Protein AF-A0A9D9L1V0-F1 (afdb_monomer_lite)

Foldseek 3Di:
DDKAWDDDVVSVVVVCVQCVVVAFKFWPDKDFPDDDPPPDQPQDDPPPQFTWIWIWMADPRHGIKIKIFGSWRAFDAPDRTAHNKDWDWDQQLDPPPDSQTKIKIASDPPPPQDGPPDPDHRDSNDHDHGMIIGSIMIMDGDPPPDVVVVPPPDPPPDD

pLDDT: mean 70.81, std 19.02, range [37.59, 95.25]

Sequence (159 aa):
MGWNEINSDEDIRFLMDKTGSFIDAVLLSANYLTGNEKFTDCFGDERSTGRTLLLRVGSHICGEIELLFYSVMYFTMQEDLMTDCKLVFRDDLYGKQNRNRLLVLSLNESFDPPYRRSDKPFSLAEKHDTAVIAQGMKWRFAVEKSESDCLDHEYAPFT

Secondary structure (DSSP, 8-state):
-PPEE--SHHHHHHHHHHTGGGTTEEEEEEEEEES----S-----TT-TT-EEEEEEEETTTEEEEEEEES--EEE-S-SEE-S-EEEEESSSS-SS---PEEEEES-TT--PPPTTSSS---TTS--SSEEEESEEEEEEPP---GGGGS-S------

Radius of gyration: 17.88 Å; chains: 1; bounding box: 32×59×52 Å

Structure (mmCIF, N/CA/C/O backbone):
data_AF-A0A9D9L1V0-F1
#
_entry.id   AF-A0A9D9L1V0-F1
#
loop_
_atom_site.group_PDB
_atom_site.id
_atom_site.type_symbol
_atom_site.label_atom_id
_atom_site.label_alt_id
_atom_site.label_comp_id
_atom_site.label_asym_id
_atom_site.label_entity_id
_atom_site.label_seq_id
_atom_site.pdbx_PDB_ins_code
_atom_site.Cartn_x
_atom_site.Cartn_y
_atom_site.Cartn_z
_atom_site.occupancy
_atom_site.B_iso_or_equiv
_atom_site.auth_seq_id
_atom_site.auth_comp_id
_atom_site.auth_asym_id
_atom_site.auth_atom_id
_atom_site.pdbx_PDB_model_num
ATOM 1 N N . MET A 1 1 ? -12.313 -0.691 16.658 1.00 58.69 1 MET A N 1
ATOM 2 C CA . MET A 1 1 ? -12.524 -1.150 15.267 1.00 58.69 1 MET A CA 1
ATOM 3 C C . MET A 1 1 ? -11.383 -2.081 14.873 1.00 58.69 1 MET A C 1
ATOM 5 O O . MET A 1 1 ? -10.269 -1.868 15.342 1.00 58.69 1 MET A O 1
ATOM 9 N N . GLY A 1 2 ? -11.674 -3.149 14.124 1.00 83.56 2 GLY A N 1
ATOM 10 C CA . GLY A 1 2 ? -10.694 -4.176 13.739 1.00 83.56 2 GLY A CA 1
ATOM 11 C C . GLY A 1 2 ? -9.934 -3.835 12.453 1.00 83.56 2 GLY A C 1
ATOM 12 O O . GLY A 1 2 ? -10.340 -2.946 11.713 1.00 83.56 2 GLY A O 1
ATOM 13 N N . TRP A 1 3 ? -8.831 -4.541 12.204 1.00 91.25 3 TRP A N 1
ATOM 14 C CA . TRP A 1 3 ? -8.098 -4.492 10.934 1.00 91.25 3 TRP A CA 1
ATOM 15 C C . TRP A 1 3 ? -8.824 -5.307 9.856 1.00 91.25 3 TRP A C 1
ATOM 17 O O . TRP A 1 3 ? -9.225 -6.439 10.124 1.00 91.25 3 TRP A O 1
ATOM 27 N N . ASN A 1 4 ? -8.932 -4.761 8.646 1.00 93.25 4 ASN A N 1
ATOM 28 C CA . ASN A 1 4 ? -9.416 -5.452 7.449 1.00 93.25 4 ASN A CA 1
ATOM 29 C C . ASN A 1 4 ? -8.223 -5.969 6.642 1.00 93.25 4 ASN A C 1
ATOM 31 O O . ASN A 1 4 ? -7.238 -5.254 6.498 1.00 93.25 4 ASN A O 1
ATOM 35 N N . GLU A 1 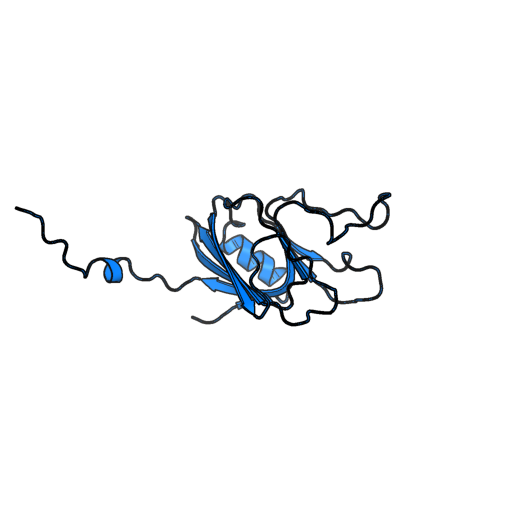5 ? -8.287 -7.186 6.113 1.00 94.38 5 GLU A N 1
ATOM 36 C CA . GLU A 1 5 ? -7.187 -7.802 5.360 1.00 94.38 5 GLU A CA 1
ATOM 37 C C . GLU A 1 5 ? -7.511 -7.88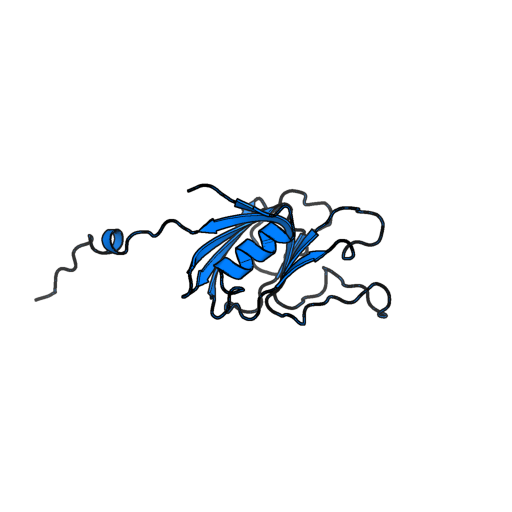2 3.867 1.00 94.38 5 GLU A C 1
ATOM 39 O O . GLU A 1 5 ? -8.635 -8.214 3.501 1.00 94.38 5 GLU A O 1
ATOM 44 N N . ILE A 1 6 ? -6.530 -7.577 3.012 1.00 93.12 6 ILE A N 1
ATOM 45 C CA . ILE A 1 6 ? -6.675 -7.641 1.554 1.00 93.12 6 ILE A CA 1
ATOM 46 C C . ILE A 1 6 ? -6.287 -9.041 1.070 1.00 93.12 6 ILE A C 1
ATOM 48 O O . ILE A 1 6 ? -5.105 -9.379 1.037 1.00 93.12 6 ILE A O 1
ATOM 52 N N . ASN A 1 7 ? -7.271 -9.844 0.662 1.00 91.62 7 ASN A N 1
ATOM 53 C CA . ASN A 1 7 ? -7.058 -11.207 0.157 1.00 91.62 7 ASN A CA 1
ATOM 54 C C . ASN A 1 7 ? -7.491 -11.375 -1.310 1.00 91.62 7 ASN A C 1
ATOM 56 O O . ASN A 1 7 ? -7.136 -12.359 -1.964 1.00 91.62 7 ASN A O 1
ATOM 60 N N . SER A 1 8 ? -8.258 -10.423 -1.840 1.00 93.00 8 SER A N 1
ATOM 61 C CA . SER A 1 8 ? -8.895 -10.502 -3.152 1.00 93.00 8 SER A CA 1
ATOM 62 C C . SER A 1 8 ? -8.948 -9.148 -3.866 1.00 93.00 8 SER A C 1
ATOM 64 O O . SER A 1 8 ? -8.773 -8.093 -3.256 1.00 93.00 8 SER A O 1
ATOM 66 N N . ASP A 1 9 ? -9.209 -9.167 -5.177 1.00 92.06 9 ASP A N 1
ATOM 67 C CA . ASP A 1 9 ? -9.433 -7.929 -5.937 1.00 92.06 9 ASP A CA 1
ATOM 68 C C . ASP A 1 9 ? -10.721 -7.215 -5.499 1.00 92.06 9 ASP A C 1
ATOM 70 O O . ASP A 1 9 ? -10.850 -6.010 -5.692 1.00 92.06 9 ASP A O 1
ATOM 74 N N . GLU A 1 10 ? -11.672 -7.936 -4.898 1.00 95.25 10 GLU A N 1
ATOM 75 C CA . GLU A 1 10 ? -12.880 -7.350 -4.311 1.00 95.25 10 GLU A CA 1
ATOM 76 C C . GLU A 1 10 ? -12.540 -6.526 -3.068 1.00 95.25 10 GLU A C 1
ATOM 78 O O . GLU A 1 10 ? -13.024 -5.403 -2.947 1.00 95.25 10 GLU A O 1
ATOM 83 N N . ASP A 1 11 ? -11.639 -7.017 -2.210 1.00 94.88 11 ASP A N 1
ATOM 84 C CA . ASP A 1 11 ? -11.153 -6.260 -1.048 1.00 94.88 11 ASP A CA 1
ATOM 85 C C . ASP A 1 11 ? -10.415 -4.988 -1.481 1.00 94.88 11 ASP A C 1
ATOM 87 O O . ASP A 1 11 ? -10.594 -3.926 -0.882 1.00 94.88 11 ASP A O 1
ATOM 91 N N . ILE A 1 12 ? -9.612 -5.081 -2.551 1.00 93.75 12 ILE A N 1
ATOM 92 C CA . ILE A 1 12 ? -8.953 -3.920 -3.159 1.00 93.75 12 ILE A CA 1
ATOM 93 C C . ILE A 1 12 ? -10.001 -2.928 -3.651 1.00 93.75 12 ILE A C 1
ATOM 95 O O . ILE A 1 12 ? -9.956 -1.768 -3.260 1.00 93.75 12 ILE A O 1
ATOM 99 N N . ARG A 1 13 ? -10.954 -3.360 -4.487 1.00 93.56 13 ARG A N 1
ATOM 100 C CA . ARG A 1 13 ? -11.999 -2.470 -5.020 1.00 93.56 13 ARG A CA 1
ATOM 101 C C . ARG A 1 13 ? -12.788 -1.805 -3.903 1.00 93.56 13 ARG A C 1
ATOM 103 O O . ARG A 1 13 ? -13.052 -0.615 -3.993 1.00 93.56 13 ARG A O 1
ATOM 110 N N . PHE A 1 14 ? -13.121 -2.550 -2.851 1.00 94.00 14 PHE A N 1
ATOM 111 C CA . PHE A 1 14 ? -13.812 -2.011 -1.688 1.00 94.00 14 PHE A CA 1
ATOM 112 C C . PHE A 1 14 ? -12.992 -0.923 -0.991 1.00 94.00 14 PHE A C 1
ATOM 114 O O . PHE A 1 14 ? -13.528 0.14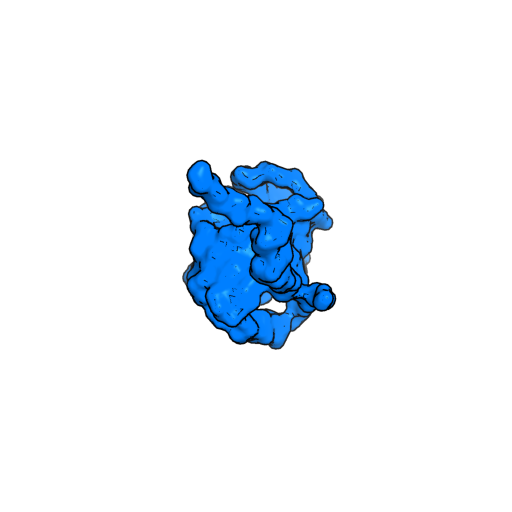1 -0.695 1.00 94.00 14 PHE A O 1
ATOM 121 N N . LEU A 1 15 ? -11.697 -1.156 -0.752 1.00 93.12 15 LEU A N 1
ATOM 122 C CA . LEU A 1 15 ? -10.818 -0.137 -0.181 1.00 93.12 15 LEU A CA 1
ATOM 123 C C . LEU A 1 15 ? -10.725 1.089 -1.099 1.00 93.12 15 LEU A C 1
ATOM 125 O O . LEU A 1 15 ? -10.966 2.196 -0.638 1.00 93.12 15 LEU A O 1
ATOM 129 N N . MET A 1 16 ? -10.423 0.902 -2.385 1.00 91.31 16 MET A N 1
ATOM 130 C CA . MET A 1 16 ? -10.247 2.013 -3.327 1.00 91.31 16 MET A CA 1
ATOM 131 C C . MET A 1 16 ? -11.535 2.829 -3.500 1.00 91.31 16 MET A C 1
ATOM 133 O O . MET A 1 16 ? -11.472 4.049 -3.572 1.00 91.31 16 MET A O 1
ATOM 137 N N . ASP A 1 17 ? -12.710 2.197 -3.496 1.00 91.31 17 ASP A N 1
ATOM 138 C CA . ASP A 1 17 ? -13.997 2.905 -3.500 1.00 91.31 17 ASP A CA 1
ATOM 139 C C . ASP A 1 17 ? -14.186 3.728 -2.214 1.00 91.31 17 ASP A C 1
ATOM 141 O O . ASP A 1 17 ? -14.523 4.910 -2.260 1.00 91.31 17 ASP A O 1
ATOM 145 N N . LYS A 1 18 ? -13.868 3.143 -1.050 1.00 89.75 18 LYS A N 1
ATOM 146 C CA . LYS A 1 18 ? -13.958 3.830 0.248 1.00 89.75 18 LYS A CA 1
ATOM 147 C C . LYS A 1 18 ? -13.019 5.021 0.384 1.00 89.75 18 LYS A C 1
ATOM 149 O O . LYS A 1 18 ? -13.357 5.958 1.104 1.00 89.75 18 LYS A O 1
ATOM 154 N N . THR A 1 19 ? -11.858 4.980 -0.260 1.00 87.50 19 THR A N 1
ATOM 155 C CA . THR A 1 19 ? -10.849 6.042 -0.171 1.00 87.50 19 THR A CA 1
ATOM 156 C C . THR A 1 19 ? -10.883 7.012 -1.341 1.00 87.50 19 THR A C 1
ATOM 158 O O . THR A 1 19 ? -10.040 7.904 -1.396 1.00 87.50 19 THR A O 1
ATOM 161 N N . GLY A 1 20 ? -11.806 6.840 -2.295 1.00 86.56 20 GLY A N 1
ATOM 162 C CA . GLY A 1 20 ? -11.794 7.602 -3.543 1.00 86.56 20 GLY A CA 1
ATOM 163 C C . GLY A 1 20 ? -10.480 7.422 -4.304 1.00 86.56 20 GLY A C 1
ATOM 164 O O . GLY A 1 20 ? -9.940 8.384 -4.828 1.00 86.56 20 GLY A O 1
ATOM 165 N N . SER A 1 21 ? -9.918 6.211 -4.289 1.00 86.56 21 SER A N 1
ATOM 166 C CA . SER A 1 21 ? -8.595 5.867 -4.832 1.00 86.56 21 SER A CA 1
ATOM 167 C C . SER A 1 21 ? -7.462 6.740 -4.284 1.00 86.56 21 SER A C 1
ATOM 169 O O . SER A 1 21 ? -6.459 6.957 -4.959 1.00 86.56 21 SER A O 1
ATOM 171 N N . PHE A 1 22 ? -7.620 7.224 -3.047 1.00 86.12 22 PHE A N 1
ATOM 172 C CA . PHE A 1 22 ? -6.697 8.150 -2.391 1.00 86.12 22 PHE A CA 1
ATOM 173 C C . PHE A 1 22 ? -6.462 9.445 -3.186 1.00 86.12 22 PHE A C 1
ATOM 175 O O . PHE A 1 22 ? -5.389 10.032 -3.085 1.00 86.12 22 PHE A O 1
ATOM 182 N N . ILE A 1 23 ? -7.451 9.897 -3.966 1.00 82.19 23 ILE A N 1
ATOM 183 C CA . ILE A 1 23 ? -7.414 11.222 -4.596 1.00 82.19 23 ILE A CA 1
ATOM 184 C C . ILE A 1 23 ? -7.321 12.283 -3.492 1.00 82.19 23 ILE A C 1
ATOM 186 O O . ILE A 1 23 ? -8.043 12.216 -2.490 1.00 82.19 23 ILE A O 1
ATOM 190 N N . ASP A 1 24 ? -6.411 13.241 -3.678 1.00 78.00 24 ASP A N 1
ATOM 191 C CA . ASP A 1 24 ? -6.115 14.324 -2.734 1.00 78.00 24 ASP A CA 1
ATOM 192 C C . ASP A 1 24 ? -5.773 13.829 -1.317 1.00 78.00 24 ASP A C 1
ATOM 194 O O . ASP A 1 24 ? -6.148 14.439 -0.308 1.00 78.00 24 ASP A O 1
ATOM 198 N N . ALA A 1 25 ? -5.078 12.694 -1.225 1.00 85.25 25 ALA A N 1
ATOM 199 C CA . ALA A 1 25 ? -4.590 12.166 0.038 1.00 85.25 25 ALA A CA 1
ATOM 200 C C . ALA A 1 25 ? -3.134 12.586 0.298 1.00 85.25 25 ALA A C 1
ATOM 202 O O . ALA A 1 25 ? -2.352 12.828 -0.617 1.00 85.25 25 ALA A O 1
ATOM 203 N N . VAL A 1 26 ? -2.749 12.661 1.569 1.00 86.12 26 VAL A N 1
ATOM 204 C CA . VAL A 1 26 ? -1.402 13.037 2.011 1.00 86.12 26 VAL A CA 1
ATOM 205 C C . VAL A 1 26 ? -0.842 11.942 2.903 1.00 86.12 26 VAL A C 1
ATOM 207 O O . VAL A 1 26 ? -1.507 11.466 3.827 1.00 86.12 26 VAL A O 1
ATOM 210 N N . LEU A 1 27 ? 0.404 11.555 2.657 1.00 85.94 27 LEU A N 1
ATOM 211 C CA . LEU A 1 27 ? 1.150 10.691 3.552 1.00 85.94 27 LEU A CA 1
ATOM 212 C C . LEU A 1 27 ? 1.487 11.461 4.835 1.00 85.94 27 LEU A C 1
ATOM 214 O O . LEU A 1 27 ? 2.252 12.418 4.827 1.00 85.94 27 LEU A O 1
ATOM 218 N N . LEU A 1 28 ? 0.936 11.017 5.962 1.00 85.12 28 LEU A N 1
ATOM 219 C CA . LEU A 1 28 ? 1.214 11.600 7.276 1.00 85.12 28 LEU A CA 1
ATOM 220 C C . LEU A 1 28 ? 2.462 10.986 7.913 1.00 85.12 28 LEU A C 1
ATOM 222 O O . LEU A 1 28 ? 3.206 11.665 8.615 1.00 85.12 28 LEU A O 1
ATOM 226 N N . SER A 1 29 ? 2.671 9.677 7.729 1.00 85.25 29 SER A N 1
ATOM 227 C CA . SER A 1 29 ? 3.869 8.981 8.215 1.00 85.25 29 SER A CA 1
ATOM 228 C C . SER A 1 29 ? 4.051 7.612 7.559 1.00 85.25 29 SER A C 1
ATOM 230 O O . SER A 1 29 ? 3.079 6.998 7.116 1.00 85.25 29 SER A O 1
ATOM 232 N N . ALA A 1 30 ? 5.286 7.107 7.564 1.00 84.62 30 ALA A N 1
ATOM 233 C CA . ALA A 1 30 ? 5.645 5.793 7.034 1.00 84.62 30 ALA A CA 1
ATOM 234 C C . ALA A 1 30 ? 6.623 5.066 7.968 1.00 84.62 30 ALA A C 1
ATOM 236 O O . ALA A 1 30 ? 7.825 5.243 7.866 1.00 84.62 30 ALA A O 1
ATOM 237 N N . ASN A 1 31 ? 6.146 4.235 8.889 1.00 81.06 31 ASN A N 1
ATOM 238 C CA . ASN A 1 31 ? 6.998 3.657 9.934 1.00 81.06 31 ASN A CA 1
ATOM 239 C C . ASN A 1 31 ? 7.222 2.161 9.720 1.00 81.06 31 ASN A C 1
ATOM 241 O O . ASN A 1 31 ? 6.261 1.404 9.572 1.00 81.06 31 ASN A O 1
ATOM 245 N N . TYR A 1 32 ? 8.475 1.704 9.766 1.00 80.50 32 TYR A N 1
ATOM 246 C CA . TYR A 1 32 ? 8.753 0.271 9.845 1.00 80.50 32 TYR A CA 1
ATOM 247 C C . TYR A 1 32 ? 8.531 -0.207 11.282 1.00 80.50 32 TYR A C 1
ATOM 249 O O . TYR A 1 32 ? 9.309 0.099 12.172 1.00 80.50 32 TYR A O 1
ATOM 257 N N . LEU A 1 33 ? 7.475 -0.989 11.515 1.00 74.62 33 LEU A N 1
ATOM 258 C CA . LEU A 1 33 ? 7.198 -1.563 12.838 1.00 74.62 33 LEU A CA 1
ATOM 259 C C . LEU A 1 33 ? 8.163 -2.703 13.184 1.00 74.62 33 LEU A C 1
ATOM 261 O O . LEU A 1 33 ? 8.417 -2.989 14.352 1.00 74.62 33 LEU A O 1
ATOM 265 N N . THR A 1 34 ? 8.679 -3.377 12.158 1.00 65.94 34 THR A N 1
ATOM 266 C CA . THR A 1 34 ? 9.708 -4.409 12.270 1.00 65.94 34 THR A CA 1
ATOM 267 C C . THR A 1 34 ? 10.648 -4.297 11.073 1.00 65.94 34 THR A C 1
ATOM 269 O O . THR A 1 34 ? 10.198 -4.109 9.941 1.00 65.94 34 THR A O 1
ATOM 272 N N . GLY A 1 35 ? 11.956 -4.429 11.307 1.00 53.88 35 GLY A N 1
ATOM 273 C CA . GLY A 1 35 ? 12.992 -4.166 10.299 1.00 53.88 35 GLY A CA 1
ATOM 274 C C . GLY A 1 35 ? 13.711 -2.837 10.547 1.00 53.88 35 GLY A C 1
ATOM 275 O O . GLY A 1 35 ? 13.193 -1.962 11.225 1.00 53.88 35 GLY A O 1
ATOM 276 N N . ASN A 1 36 ? 14.952 -2.716 10.075 1.00 46.59 36 ASN A N 1
ATOM 277 C CA . ASN A 1 36 ? 15.836 -1.605 10.439 1.00 46.59 36 ASN A CA 1
ATOM 278 C C . ASN A 1 36 ? 15.403 -0.290 9.750 1.00 46.59 36 ASN A C 1
ATOM 280 O O . ASN A 1 36 ? 15.366 -0.221 8.523 1.00 46.59 36 ASN A O 1
ATOM 284 N N . GLU A 1 37 ? 15.105 0.736 10.551 1.00 45.75 37 GLU A N 1
ATOM 285 C CA . GLU A 1 37 ? 14.523 2.041 10.185 1.00 45.75 37 GLU A CA 1
ATOM 286 C C . GLU A 1 37 ? 15.530 3.042 9.587 1.00 45.75 37 GLU A C 1
ATOM 288 O O . GLU A 1 37 ? 15.630 4.189 10.027 1.00 45.75 37 GLU A O 1
ATOM 293 N N . LYS A 1 38 ? 16.308 2.668 8.570 1.00 41.28 38 LYS A N 1
ATOM 294 C CA . LYS A 1 38 ? 16.987 3.711 7.786 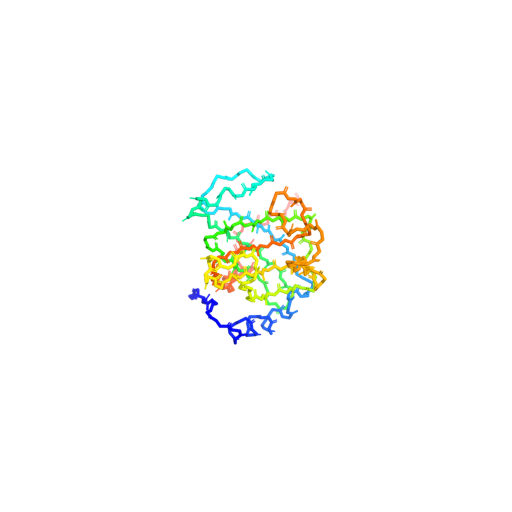1.00 41.28 38 LYS A CA 1
ATOM 295 C C . LYS A 1 38 ? 16.075 4.143 6.649 1.00 41.28 38 LYS A C 1
ATOM 297 O O . LYS A 1 38 ? 16.058 3.546 5.578 1.00 41.28 38 LYS A O 1
ATOM 302 N N . PHE A 1 39 ? 15.291 5.182 6.940 1.00 43.00 39 PHE A N 1
ATOM 303 C CA . PHE A 1 39 ? 14.626 6.070 5.986 1.00 43.00 39 PHE A CA 1
ATOM 304 C C . PHE A 1 39 ? 15.657 6.658 5.015 1.00 43.00 39 PHE A C 1
ATOM 306 O O . PHE A 1 39 ? 16.130 7.774 5.199 1.00 43.00 39 PHE A O 1
ATOM 313 N N . THR A 1 40 ? 16.117 5.849 4.070 1.00 37.59 40 THR A N 1
ATOM 314 C CA . THR A 1 40 ? 16.840 6.184 2.837 1.00 37.59 40 THR A CA 1
ATOM 315 C C . THR A 1 40 ? 17.331 4.855 2.269 1.00 37.59 40 THR A C 1
ATOM 317 O O . THR A 1 40 ? 18.142 4.163 2.878 1.00 37.59 40 THR A O 1
ATOM 320 N N . ASP A 1 41 ? 16.784 4.469 1.119 1.00 41.31 41 ASP A N 1
ATOM 321 C CA . ASP A 1 41 ? 17.347 3.442 0.236 1.00 41.31 41 ASP A CA 1
ATOM 322 C C . ASP A 1 41 ? 17.480 2.022 0.817 1.00 41.31 41 ASP A C 1
ATOM 324 O O . ASP A 1 41 ? 18.476 1.324 0.616 1.00 41.31 41 ASP A O 1
ATOM 328 N N . CYS A 1 42 ? 16.449 1.536 1.513 1.00 40.16 42 CYS A N 1
ATOM 329 C CA . CYS A 1 42 ? 16.428 0.151 1.982 1.00 40.16 42 CYS A CA 1
ATOM 330 C C . CYS A 1 42 ? 15.991 -0.825 0.878 1.00 40.16 42 CYS A C 1
ATOM 332 O O . CYS A 1 42 ? 14.922 -1.433 0.957 1.00 40.16 42 CYS A O 1
ATOM 334 N N . PHE A 1 43 ? 16.872 -1.048 -0.098 1.00 44.25 43 PHE A N 1
ATOM 335 C CA . PHE A 1 43 ? 16.860 -2.236 -0.949 1.00 44.25 43 PHE A CA 1
ATOM 336 C C . PHE A 1 43 ? 16.847 -3.488 -0.060 1.00 44.25 43 PHE A C 1
ATOM 338 O O . PHE A 1 43 ? 17.795 -3.774 0.675 1.00 44.25 43 PHE A O 1
ATOM 345 N N . GLY A 1 44 ? 15.713 -4.185 -0.021 1.00 40.16 44 GLY A N 1
ATOM 346 C CA . GLY A 1 44 ? 15.583 -5.428 0.722 1.00 40.16 44 GLY A CA 1
ATOM 347 C C . GLY A 1 44 ? 16.347 -6.534 0.014 1.00 40.16 44 GLY A C 1
ATOM 348 O O . GLY A 1 44 ? 15.992 -6.910 -1.096 1.00 40.16 44 GLY A O 1
ATOM 349 N N . ASP A 1 45 ? 17.374 -7.073 0.668 1.00 38.81 45 ASP A N 1
ATOM 350 C CA . ASP A 1 45 ? 17.895 -8.392 0.322 1.00 38.81 45 ASP A CA 1
ATOM 351 C C . ASP A 1 45 ? 16.727 -9.397 0.402 1.00 38.81 45 ASP A C 1
ATOM 353 O O . ASP A 1 45 ? 15.930 -9.348 1.354 1.00 38.81 45 ASP A O 1
ATOM 357 N N . GLU A 1 46 ? 16.625 -10.293 -0.587 1.00 42.62 46 GLU A N 1
ATOM 358 C CA . GLU A 1 46 ? 15.523 -11.250 -0.831 1.00 42.62 46 GLU A CA 1
ATOM 359 C C . GLU A 1 46 ? 15.228 -12.184 0.366 1.00 42.62 46 GLU A C 1
ATOM 361 O O . GLU A 1 46 ? 14.304 -12.995 0.342 1.00 42.62 46 GLU A O 1
ATOM 366 N N . ARG A 1 47 ? 16.015 -12.071 1.439 1.00 39.56 47 ARG A N 1
ATOM 367 C CA . ARG A 1 47 ? 15.986 -12.893 2.651 1.00 39.56 47 ARG A CA 1
ATOM 368 C C . ARG A 1 47 ? 15.403 -12.199 3.883 1.00 39.56 47 ARG A C 1
ATOM 370 O O . ARG A 1 47 ? 15.315 -12.831 4.932 1.00 39.56 47 ARG A O 1
ATOM 377 N N . SER A 1 48 ? 15.005 -10.928 3.807 1.00 48.31 48 SER A N 1
ATOM 378 C CA . SER A 1 48 ? 14.446 -10.211 4.968 1.00 48.31 48 SER A CA 1
ATOM 379 C C . SER A 1 48 ? 12.936 -10.444 5.136 1.00 48.31 48 SER A C 1
ATOM 381 O O . SER A 1 48 ? 12.109 -9.558 4.950 1.00 48.31 48 SER A O 1
ATOM 383 N N . THR A 1 49 ? 12.565 -11.665 5.527 1.00 50.03 49 THR A N 1
ATOM 384 C CA . THR A 1 49 ? 11.183 -12.160 5.704 1.00 50.03 49 THR A CA 1
ATOM 385 C C . THR A 1 49 ? 10.418 -11.555 6.896 1.00 50.03 49 THR A C 1
ATOM 387 O O . THR A 1 49 ? 9.656 -12.252 7.557 1.00 50.03 49 THR A O 1
ATOM 390 N N . GLY A 1 50 ? 10.608 -10.278 7.230 1.00 59.53 50 GLY A N 1
ATOM 391 C CA . GLY A 1 50 ? 10.021 -9.719 8.455 1.00 59.53 50 GLY A CA 1
ATOM 392 C C . GLY A 1 50 ? 9.840 -8.211 8.493 1.00 59.53 50 GLY A C 1
ATOM 393 O O . GLY A 1 50 ? 9.710 -7.658 9.583 1.00 59.53 50 GLY A O 1
ATOM 394 N N . ARG A 1 51 ? 9.859 -7.526 7.345 1.00 79.38 51 ARG A N 1
ATOM 395 C CA . ARG A 1 51 ? 9.619 -6.081 7.316 1.00 79.38 51 ARG A CA 1
ATOM 396 C C . ARG A 1 51 ? 8.125 -5.789 7.310 1.00 79.38 51 ARG A C 1
ATOM 398 O O . ARG A 1 51 ? 7.413 -6.256 6.420 1.00 79.38 51 ARG A O 1
ATOM 405 N N . THR A 1 52 ? 7.684 -5.016 8.293 1.00 86.00 52 THR A N 1
ATOM 406 C CA . THR A 1 52 ? 6.301 -4.546 8.404 1.00 86.00 52 THR A CA 1
ATOM 407 C C . THR A 1 52 ? 6.308 -3.032 8.317 1.00 86.00 52 THR A C 1
ATOM 409 O O . THR A 1 52 ? 6.973 -2.392 9.127 1.00 86.00 52 THR A O 1
ATOM 412 N N . LEU A 1 53 ? 5.588 -2.470 7.353 1.00 86.94 53 LEU A N 1
ATOM 413 C CA . LEU A 1 53 ? 5.492 -1.032 7.122 1.00 86.94 53 LEU A CA 1
ATOM 414 C C . LEU A 1 53 ? 4.078 -0.564 7.450 1.00 86.94 53 LEU A C 1
ATOM 416 O O . LEU A 1 53 ? 3.110 -1.079 6.897 1.00 86.94 53 LEU A O 1
ATOM 420 N N . LEU A 1 54 ? 3.968 0.421 8.329 1.00 89.38 54 LEU A N 1
ATOM 421 C CA . LEU A 1 54 ? 2.739 1.137 8.623 1.00 89.38 54 LEU A CA 1
ATOM 422 C C . LEU A 1 54 ? 2.770 2.489 7.912 1.00 89.38 54 LEU A C 1
ATOM 424 O O . LEU A 1 54 ? 3.536 3.371 8.297 1.00 89.38 54 LEU A O 1
ATOM 428 N N . LEU A 1 55 ? 1.917 2.661 6.909 1.00 89.88 55 LEU A N 1
ATOM 429 C CA . LEU A 1 55 ? 1.631 3.962 6.317 1.00 89.88 55 LEU A CA 1
ATOM 430 C C . LEU A 1 55 ? 0.396 4.561 6.984 1.00 89.88 55 LEU A C 1
ATOM 432 O O . LEU A 1 55 ? -0.609 3.873 7.159 1.00 89.88 55 LEU A O 1
ATOM 436 N N . ARG A 1 56 ? 0.463 5.844 7.336 1.00 89.94 56 ARG A N 1
ATOM 437 C CA . ARG A 1 56 ? -0.697 6.633 7.766 1.00 89.94 56 ARG A CA 1
ATOM 438 C C . ARG A 1 56 ? -0.974 7.669 6.696 1.00 89.94 56 ARG A C 1
ATOM 440 O O . ARG A 1 56 ? -0.081 8.442 6.356 1.00 89.94 56 ARG A O 1
ATOM 447 N N . VAL A 1 57 ? -2.187 7.658 6.169 1.00 89.56 57 VAL A N 1
ATOM 448 C CA . VAL A 1 57 ? -2.615 8.495 5.050 1.00 89.56 57 VAL A CA 1
ATOM 449 C C . VAL A 1 57 ? -3.808 9.319 5.504 1.00 89.56 57 VAL A C 1
ATOM 451 O O . VAL A 1 57 ? -4.781 8.761 6.001 1.00 89.56 57 VAL A O 1
ATOM 454 N N . GLY A 1 58 ? -3.732 10.635 5.354 1.00 89.19 58 GLY A N 1
ATOM 455 C CA . GLY A 1 58 ? -4.848 11.544 5.583 1.00 89.19 58 GLY A CA 1
ATOM 456 C C . GLY A 1 58 ? -5.553 11.841 4.267 1.00 89.19 58 GLY A C 1
ATOM 457 O O . GLY A 1 58 ? -4.898 12.166 3.285 1.00 89.19 58 GLY A O 1
ATOM 458 N N . SER A 1 59 ? -6.876 11.745 4.234 1.00 84.81 59 SER A N 1
ATOM 459 C CA . SER A 1 59 ? -7.692 12.119 3.080 1.00 84.81 59 SER A CA 1
ATOM 460 C C . SER A 1 59 ? -8.890 12.940 3.534 1.00 84.81 59 SER A C 1
ATOM 462 O O . SER A 1 59 ? -9.538 12.625 4.533 1.00 84.81 59 SER A O 1
ATOM 464 N N . HIS A 1 60 ? -9.242 13.961 2.757 1.00 82.12 60 HIS A N 1
ATOM 465 C CA . HIS A 1 60 ? -10.463 14.732 2.990 1.00 82.12 60 HIS A CA 1
ATOM 466 C C . HIS A 1 60 ? -11.747 13.904 2.812 1.00 82.12 60 HIS A C 1
ATOM 468 O O . HIS A 1 60 ? -12.785 14.273 3.353 1.00 82.12 60 HIS A O 1
ATOM 474 N N . ILE A 1 61 ? -11.691 12.787 2.077 1.00 82.75 61 ILE A N 1
ATOM 475 C CA . ILE A 1 61 ? -12.859 11.943 1.778 1.00 82.75 61 ILE A CA 1
ATOM 476 C C . ILE A 1 61 ? -13.215 11.045 2.964 1.00 82.75 61 ILE A C 1
ATOM 478 O O . ILE A 1 61 ? -14.387 10.811 3.250 1.00 82.75 61 ILE A O 1
ATOM 482 N N . CYS A 1 62 ? -12.200 10.498 3.628 1.00 82.69 62 CYS A N 1
ATOM 483 C CA . CYS A 1 62 ? -12.370 9.368 4.537 1.00 82.69 62 CYS A CA 1
ATOM 484 C C . CYS A 1 62 ? -11.591 9.503 5.853 1.00 82.69 62 CYS A C 1
ATOM 486 O O . CYS A 1 62 ? -11.542 8.555 6.638 1.00 82.69 62 CYS A O 1
ATOM 488 N N . GLY A 1 63 ? -11.013 10.679 6.103 1.00 87.44 63 GLY A N 1
ATOM 489 C CA . GLY A 1 63 ? -10.198 10.949 7.276 1.00 87.44 63 GLY A CA 1
ATOM 490 C C . GLY A 1 63 ? -8.850 10.243 7.197 1.00 87.44 63 GLY A C 1
ATOM 491 O O . GLY A 1 63 ? -8.250 10.108 6.130 1.00 87.44 63 GLY A O 1
ATOM 492 N N . GLU A 1 64 ? -8.353 9.812 8.350 1.00 91.44 64 GLU A N 1
ATOM 493 C CA . GLU A 1 64 ? -7.075 9.122 8.430 1.00 91.44 64 GLU A CA 1
ATOM 494 C C . GLU A 1 64 ? -7.242 7.602 8.289 1.00 91.44 64 GLU A C 1
ATOM 496 O O . GLU A 1 64 ? -8.082 6.972 8.936 1.00 91.44 64 GLU A O 1
ATOM 501 N N . ILE A 1 65 ? -6.395 7.000 7.459 1.00 92.06 65 ILE A N 1
ATOM 502 C CA . ILE A 1 65 ? -6.333 5.565 7.213 1.00 92.06 65 ILE A CA 1
ATOM 503 C C . ILE A 1 65 ? -4.943 5.049 7.537 1.00 92.06 65 ILE A C 1
ATOM 505 O O . ILE A 1 65 ? -3.925 5.611 7.136 1.00 92.06 65 ILE A O 1
ATOM 509 N N . GLU A 1 66 ? -4.912 3.909 8.210 1.00 92.38 66 GLU A N 1
ATOM 510 C CA . GLU A 1 66 ? -3.702 3.148 8.453 1.00 92.38 66 GLU A CA 1
ATOM 511 C C . GLU A 1 66 ? -3.626 1.966 7.485 1.00 92.38 66 GLU A C 1
ATOM 513 O O . GLU A 1 66 ? -4.549 1.151 7.417 1.00 92.38 66 GLU A O 1
ATOM 518 N N . LEU A 1 67 ? -2.511 1.853 6.763 1.00 93.31 67 LEU A N 1
ATOM 519 C CA . LEU A 1 67 ? -2.189 0.758 5.851 1.00 93.31 67 LEU A CA 1
ATOM 520 C C . LEU A 1 67 ? -0.976 0.004 6.408 1.00 93.31 67 LEU A C 1
ATOM 522 O O . LEU A 1 67 ? 0.124 0.543 6.491 1.00 93.31 67 LEU A O 1
ATOM 526 N N . LEU A 1 68 ? -1.171 -1.249 6.798 1.00 92.31 68 LEU A N 1
ATOM 527 C CA . LEU A 1 68 ? -0.154 -2.107 7.389 1.00 92.31 68 LEU A CA 1
ATOM 528 C C . LEU A 1 68 ? 0.271 -3.176 6.382 1.00 92.31 68 LEU A C 1
ATOM 530 O O . LEU A 1 68 ? -0.407 -4.189 6.218 1.00 92.31 68 LEU A O 1
ATOM 534 N N . PHE A 1 69 ? 1.406 -2.966 5.732 1.00 90.94 69 PHE A N 1
ATOM 535 C CA . PHE A 1 69 ? 2.009 -3.919 4.807 1.00 90.94 69 PHE A CA 1
ATOM 536 C C . PHE A 1 69 ? 2.929 -4.878 5.552 1.00 90.94 69 PHE A C 1
ATOM 538 O O . PHE A 1 69 ? 3.737 -4.454 6.378 1.00 90.94 69 PHE A O 1
ATOM 545 N N . TYR A 1 70 ? 2.849 -6.166 5.230 1.00 87.25 70 TYR A N 1
ATOM 546 C CA . TYR A 1 70 ? 3.694 -7.201 5.821 1.00 87.25 70 TYR A CA 1
ATOM 547 C C . TYR A 1 70 ? 4.495 -7.951 4.758 1.00 87.25 70 TYR A C 1
ATOM 549 O O . TYR A 1 70 ? 4.082 -8.085 3.603 1.00 87.25 70 TYR A O 1
ATOM 557 N N . SER A 1 71 ? 5.675 -8.429 5.163 1.00 83.50 71 SER A N 1
ATOM 558 C CA . SER A 1 71 ? 6.689 -8.981 4.257 1.00 83.50 71 SER A CA 1
ATOM 559 C C . SER A 1 71 ? 7.010 -8.010 3.113 1.00 83.50 71 SER A C 1
ATOM 561 O O . SER A 1 71 ? 6.950 -8.366 1.934 1.00 83.50 71 SER A O 1
ATOM 563 N N . VAL A 1 72 ? 7.299 -6.757 3.472 1.00 81.94 72 VAL A N 1
ATOM 564 C CA . VAL A 1 72 ? 7.637 -5.692 2.522 1.00 81.94 72 VAL A CA 1
ATOM 565 C C . VAL A 1 72 ? 8.979 -5.995 1.865 1.00 81.94 72 VAL A C 1
ATOM 567 O O . VAL A 1 72 ? 9.997 -6.132 2.544 1.00 81.94 72 VAL A O 1
ATOM 570 N N . MET A 1 73 ? 8.974 -6.079 0.538 1.00 78.00 73 MET A N 1
ATOM 571 C CA . MET A 1 73 ? 10.168 -6.307 -0.283 1.00 78.00 73 MET A CA 1
ATOM 572 C C . MET A 1 73 ? 10.715 -4.998 -0.847 1.00 78.00 73 MET A C 1
ATOM 574 O O . MET A 1 73 ? 11.924 -4.857 -1.015 1.00 78.00 73 MET A O 1
ATOM 578 N N . TYR A 1 74 ? 9.829 -4.038 -1.112 1.00 78.06 74 TYR A N 1
ATOM 579 C CA . TYR A 1 74 ? 10.188 -2.746 -1.677 1.00 78.06 74 TYR A CA 1
ATOM 580 C C . TYR A 1 74 ? 9.346 -1.639 -1.069 1.00 78.06 74 TYR A C 1
ATOM 582 O O . TYR A 1 74 ? 8.132 -1.784 -0.917 1.00 78.06 74 TYR A O 1
ATOM 590 N N . PHE A 1 75 ? 10.001 -0.528 -0.766 1.00 79.94 75 PHE A N 1
ATOM 591 C CA . PHE A 1 75 ? 9.349 0.716 -0.413 1.00 79.94 75 PHE A CA 1
ATOM 592 C C . PHE A 1 75 ? 10.217 1.876 -0.881 1.00 79.94 75 PHE A C 1
ATOM 594 O O . PHE A 1 75 ? 11.389 1.965 -0.514 1.00 79.94 75 PHE A O 1
ATOM 601 N N . THR A 1 76 ? 9.625 2.767 -1.659 1.00 75.81 76 THR A N 1
ATOM 602 C CA . THR A 1 76 ? 10.185 4.074 -1.988 1.00 75.81 76 THR A CA 1
ATOM 603 C C . THR A 1 76 ? 9.068 5.101 -1.900 1.00 75.81 76 THR A C 1
ATOM 605 O O . THR A 1 76 ? 7.931 4.806 -2.264 1.00 75.81 76 THR A O 1
ATOM 608 N N . MET A 1 77 ? 9.395 6.292 -1.413 1.00 71.50 77 MET A N 1
ATOM 609 C CA . MET A 1 77 ? 8.524 7.465 -1.376 1.00 71.50 77 MET A CA 1
ATOM 610 C C . MET A 1 77 ? 9.350 8.660 -1.824 1.00 71.50 77 MET A C 1
ATOM 612 O O . MET A 1 77 ? 10.382 8.961 -1.222 1.00 71.50 77 MET A O 1
ATOM 616 N N . GLN A 1 78 ? 8.939 9.277 -2.928 1.00 67.25 78 GLN A N 1
ATOM 617 C CA . GLN A 1 78 ? 9.554 10.498 -3.449 1.00 67.25 78 GLN A CA 1
ATOM 618 C C . GLN A 1 78 ? 8.731 11.747 -3.124 1.00 67.25 78 GLN A C 1
ATOM 620 O O . GLN A 1 78 ? 9.301 12.831 -3.041 1.00 67.25 78 GLN A O 1
ATOM 625 N N . GLU A 1 79 ? 7.424 11.588 -2.919 1.00 66.75 79 GLU A N 1
ATOM 626 C CA . GLU A 1 79 ? 6.479 12.676 -2.680 1.00 66.75 79 GLU A CA 1
ATOM 627 C C . GLU A 1 79 ? 5.543 12.315 -1.528 1.00 66.75 79 GLU A C 1
ATOM 629 O O . GLU A 1 79 ? 5.147 11.158 -1.386 1.00 66.75 79 GLU A O 1
ATOM 634 N N . ASP A 1 80 ? 5.180 13.319 -0.731 1.00 66.44 80 ASP A N 1
ATOM 635 C CA . ASP A 1 80 ? 4.232 13.162 0.376 1.00 66.44 80 ASP A CA 1
ATOM 636 C C . ASP A 1 80 ? 2.772 13.229 -0.104 1.00 66.44 80 ASP A C 1
ATOM 638 O O . ASP A 1 80 ? 1.860 12.797 0.601 1.00 66.44 80 ASP A O 1
ATOM 642 N N . LEU A 1 81 ? 2.532 13.772 -1.302 1.00 68.94 81 LEU A N 1
ATOM 643 C CA . LEU A 1 81 ? 1.203 13.862 -1.895 1.00 68.94 81 LEU A CA 1
ATOM 644 C C . LEU A 1 81 ? 0.872 12.563 -2.633 1.00 68.94 81 LEU A C 1
ATOM 646 O O . LEU A 1 81 ? 1.617 12.114 -3.500 1.00 68.94 81 LEU A O 1
ATOM 650 N N . MET A 1 82 ? -0.275 11.982 -2.305 1.00 72.44 82 MET A N 1
ATOM 651 C CA . MET A 1 82 ? -0.809 10.794 -2.949 1.00 72.44 82 MET A CA 1
ATOM 652 C C . MET A 1 82 ? -1.905 11.217 -3.929 1.00 72.44 82 MET A C 1
ATOM 654 O O . MET A 1 82 ? -2.939 11.749 -3.532 1.00 72.44 82 MET A O 1
ATOM 658 N N . THR A 1 83 ? -1.667 10.997 -5.221 1.00 69.81 83 THR A N 1
ATOM 659 C CA . THR A 1 83 ? -2.647 11.219 -6.296 1.00 69.81 83 THR A CA 1
ATOM 660 C C . THR A 1 83 ? -2.711 9.974 -7.171 1.00 69.81 83 THR A C 1
ATOM 662 O O . THR A 1 83 ? -1.725 9.249 -7.262 1.00 69.81 83 THR A O 1
ATOM 665 N N . ASP A 1 84 ? -3.888 9.668 -7.723 1.00 73.69 84 ASP A N 1
ATOM 666 C CA . ASP A 1 84 ? -4.114 8.551 -8.656 1.00 73.69 84 ASP A CA 1
ATOM 667 C C . ASP A 1 84 ? -3.463 7.225 -8.226 1.00 73.69 84 ASP A C 1
ATOM 669 O O . ASP A 1 84 ? -2.765 6.540 -8.984 1.00 73.69 84 ASP A O 1
ATOM 673 N N . CYS A 1 85 ? -3.678 6.866 -6.958 1.00 83.50 85 CYS A N 1
ATOM 674 C CA . CYS A 1 85 ? -3.072 5.673 -6.398 1.00 83.50 85 CYS A CA 1
ATOM 675 C C . CYS A 1 85 ? -3.655 4.423 -7.041 1.00 83.50 85 CYS A C 1
ATOM 677 O O . CYS A 1 85 ? -4.866 4.282 -7.211 1.00 83.50 85 CYS A O 1
ATOM 679 N N . LYS A 1 86 ? -2.790 3.445 -7.286 1.00 87.25 86 LYS A N 1
ATOM 680 C CA . LYS A 1 86 ? -3.178 2.126 -7.764 1.00 87.25 86 LYS A CA 1
ATOM 681 C C . LYS A 1 86 ? -2.753 1.076 -6.758 1.00 87.25 86 LYS A C 1
ATOM 683 O O . LYS A 1 86 ? -1.581 0.976 -6.412 1.00 87.25 86 LYS A O 1
ATOM 688 N N . LEU A 1 87 ? -3.713 0.266 -6.326 1.00 90.50 87 LEU A N 1
ATOM 689 C CA . LEU A 1 87 ? -3.478 -0.925 -5.524 1.00 90.50 87 LEU A CA 1
ATOM 690 C C . LEU A 1 87 ? -3.854 -2.138 -6.367 1.00 90.50 87 LEU A C 1
ATOM 692 O O . LEU A 1 87 ? -4.980 -2.236 -6.848 1.00 90.50 87 LEU A O 1
ATOM 696 N N . VAL A 1 88 ? -2.911 -3.043 -6.594 1.00 90.69 88 VAL A N 1
ATOM 697 C CA . VAL A 1 88 ? -3.132 -4.190 -7.476 1.00 90.69 88 VAL A CA 1
ATOM 698 C C . VAL A 1 88 ? -2.304 -5.381 -7.036 1.00 90.69 88 VAL A C 1
ATOM 700 O O . VAL A 1 88 ? -1.216 -5.245 -6.478 1.00 90.69 88 VAL A O 1
ATOM 703 N N . PHE A 1 89 ? -2.816 -6.570 -7.320 1.00 87.75 89 PHE A N 1
ATOM 704 C CA . PHE A 1 89 ? -2.029 -7.777 -7.196 1.00 87.75 89 PHE A CA 1
ATOM 705 C C . PHE A 1 89 ? -1.225 -8.071 -8.465 1.00 87.75 89 PHE A C 1
ATOM 707 O O . PHE A 1 89 ? -1.751 -8.016 -9.575 1.00 87.75 89 PHE A O 1
ATOM 714 N N . ARG A 1 90 ? 0.041 -8.446 -8.295 1.00 82.62 90 ARG A N 1
ATOM 715 C CA . ARG A 1 90 ? 0.984 -8.785 -9.365 1.00 82.62 90 ARG A CA 1
ATOM 716 C C . ARG A 1 90 ? 1.653 -10.123 -9.060 1.00 82.62 90 ARG A C 1
ATOM 718 O O . ARG A 1 90 ? 2.152 -10.333 -7.960 1.00 82.62 90 ARG A O 1
ATOM 725 N N . ASP A 1 91 ? 1.674 -11.033 -10.022 1.00 77.50 91 ASP A N 1
ATOM 726 C CA . ASP A 1 91 ? 2.334 -12.348 -9.939 1.00 77.50 91 ASP A CA 1
ATOM 727 C C . ASP A 1 91 ? 3.574 -12.449 -10.847 1.00 77.50 91 ASP A C 1
ATOM 729 O O . ASP A 1 91 ? 4.242 -13.480 -10.925 1.00 77.50 91 ASP A O 1
ATOM 733 N N . ASP A 1 92 ? 3.902 -11.357 -11.528 1.00 69.12 92 ASP A N 1
ATOM 734 C CA . ASP A 1 92 ? 4.881 -11.284 -12.605 1.00 69.12 92 ASP A CA 1
ATOM 735 C C . ASP A 1 92 ? 6.177 -10.553 -12.215 1.00 69.12 92 ASP A C 1
ATOM 737 O O . ASP A 1 92 ? 7.162 -10.627 -12.952 1.00 69.12 92 ASP A O 1
ATOM 741 N N . LEU A 1 93 ? 6.208 -9.906 -11.045 1.00 65.75 93 LEU A N 1
ATOM 742 C CA . LEU A 1 93 ? 7.357 -9.138 -10.544 1.00 65.75 93 LEU A CA 1
ATOM 743 C C . LEU A 1 93 ? 8.539 -10.011 -10.089 1.00 65.75 93 LEU A C 1
ATOM 745 O O . LEU A 1 93 ? 9.660 -9.520 -9.998 1.00 65.75 93 LEU A O 1
ATOM 749 N N . TYR A 1 94 ? 8.323 -11.312 -9.868 1.00 61.41 94 TYR A N 1
ATOM 750 C CA . TYR A 1 94 ? 9.381 -12.292 -9.606 1.00 61.41 94 TYR A CA 1
ATOM 751 C C . TYR A 1 94 ? 9.337 -13.398 -10.659 1.00 61.41 94 TYR A C 1
ATOM 753 O O . TYR A 1 94 ? 8.371 -14.149 -10.788 1.00 61.41 94 TYR A O 1
ATOM 761 N N . GLY A 1 95 ? 10.397 -13.529 -11.454 1.00 51.41 95 GLY A N 1
ATOM 762 C CA . GLY A 1 95 ? 10.394 -14.450 -12.584 1.00 51.41 95 GLY A CA 1
ATOM 763 C C . GLY A 1 95 ? 10.150 -15.913 -12.188 1.00 51.41 95 GLY A C 1
ATOM 764 O O . GLY A 1 95 ? 11.016 -16.509 -11.581 1.00 51.41 95 GLY A O 1
ATOM 765 N N . LYS A 1 96 ? 9.041 -16.526 -12.642 1.00 42.34 96 LYS A N 1
ATOM 766 C CA . LYS A 1 96 ? 8.675 -17.979 -12.669 1.00 42.34 96 LYS A CA 1
ATOM 767 C C . LYS A 1 96 ? 8.856 -18.847 -11.400 1.00 42.34 96 LYS A C 1
ATOM 769 O O . LYS A 1 96 ? 8.248 -19.913 -11.369 1.00 42.34 96 LYS A O 1
ATOM 774 N N . GLN A 1 97 ? 9.657 -18.473 -10.403 1.00 45.19 97 GLN A N 1
ATOM 775 C CA . GLN A 1 97 ? 10.023 -19.338 -9.275 1.00 45.19 97 GLN A CA 1
ATOM 776 C C . GLN A 1 97 ? 9.206 -19.081 -8.006 1.00 45.19 97 GLN A C 1
ATOM 778 O O . GLN A 1 97 ? 9.032 -20.014 -7.230 1.00 45.19 97 GLN A O 1
ATOM 783 N N . ASN A 1 98 ? 8.617 -17.895 -7.834 1.00 50.41 98 ASN A N 1
ATOM 784 C CA . ASN A 1 98 ? 7.699 -17.624 -6.729 1.00 50.41 98 ASN A CA 1
ATOM 785 C C . ASN A 1 98 ? 6.281 -17.451 -7.267 1.00 50.41 98 ASN A C 1
ATOM 787 O O . ASN A 1 98 ? 5.970 -16.460 -7.912 1.00 50.41 98 ASN A O 1
ATOM 791 N N . ARG A 1 99 ? 5.404 -18.416 -6.975 1.00 54.12 99 ARG A N 1
ATOM 792 C CA . ARG A 1 99 ? 3.953 -18.352 -7.250 1.00 54.12 99 ARG A CA 1
ATOM 793 C C . ARG A 1 99 ? 3.210 -17.394 -6.305 1.00 54.12 99 ARG A C 1
ATOM 795 O O . ARG A 1 99 ? 2.000 -17.513 -6.137 1.00 54.12 99 ARG A O 1
ATOM 802 N N . ASN A 1 100 ? 3.929 -16.503 -5.633 1.00 63.44 100 ASN A N 1
ATOM 803 C CA . ASN A 1 100 ? 3.348 -15.654 -4.611 1.00 63.44 100 ASN A CA 1
ATOM 804 C C . ASN A 1 100 ? 2.812 -14.398 -5.285 1.00 63.44 100 ASN A C 1
ATOM 806 O O . ASN A 1 100 ? 3.574 -13.598 -5.820 1.00 63.44 100 ASN A O 1
ATOM 810 N N . ARG A 1 101 ? 1.488 -14.262 -5.255 1.00 77.38 101 ARG A N 1
ATOM 811 C CA . ARG A 1 101 ? 0.766 -13.046 -5.614 1.00 77.38 101 ARG A CA 1
ATOM 812 C C . ARG A 1 101 ? 1.237 -11.928 -4.679 1.00 77.38 101 ARG A C 1
ATOM 814 O O . ARG A 1 101 ? 1.094 -12.054 -3.467 1.00 77.38 101 ARG A O 1
ATOM 821 N N . LEU A 1 102 ? 1.830 -10.878 -5.230 1.00 84.88 102 LEU A N 1
ATOM 822 C CA . LEU A 1 102 ? 2.326 -9.727 -4.483 1.00 84.88 102 LEU A CA 1
ATOM 823 C C . LEU A 1 102 ? 1.332 -8.586 -4.563 1.00 84.88 102 LEU A C 1
ATOM 825 O O . LEU A 1 102 ? 0.685 -8.402 -5.589 1.00 84.88 102 LEU A O 1
ATOM 829 N N . LEU A 1 103 ? 1.237 -7.806 -3.499 1.00 88.50 103 LEU A N 1
ATOM 830 C CA . LEU A 1 103 ? 0.458 -6.584 -3.472 1.00 88.50 103 LEU A CA 1
ATOM 831 C C . LEU A 1 103 ? 1.366 -5.396 -3.794 1.00 88.50 103 LEU A C 1
ATOM 833 O O . LEU A 1 103 ? 2.439 -5.255 -3.200 1.00 88.50 103 LEU A O 1
ATOM 837 N N . VAL A 1 104 ? 0.924 -4.552 -4.721 1.00 88.38 104 VAL A N 1
ATOM 838 C CA . VAL A 1 104 ? 1.638 -3.354 -5.163 1.00 88.38 104 VAL A CA 1
ATOM 839 C C . VAL A 1 104 ? 0.743 -2.144 -4.973 1.00 88.38 104 VAL A C 1
ATOM 841 O O . VAL A 1 104 ? -0.336 -2.092 -5.561 1.00 88.38 104 VAL A O 1
ATOM 844 N N . LEU A 1 105 ? 1.203 -1.184 -4.172 1.00 88.94 105 LEU A N 1
ATOM 845 C CA . LEU A 1 105 ? 0.646 0.165 -4.104 1.00 88.94 105 LEU A CA 1
ATOM 846 C C . LEU A 1 105 ? 1.588 1.108 -4.861 1.00 88.94 105 LEU A C 1
ATOM 848 O O . LEU A 1 105 ? 2.771 1.141 -4.531 1.00 88.94 105 LEU A O 1
ATOM 852 N N . SER A 1 106 ? 1.090 1.880 -5.823 1.00 86.19 106 SER A N 1
ATOM 853 C CA . SER A 1 106 ? 1.844 2.935 -6.518 1.00 86.19 106 SER A CA 1
ATOM 854 C C . SER A 1 106 ? 1.076 4.256 -6.521 1.00 86.19 106 SER A C 1
ATOM 856 O O . SER A 1 106 ? 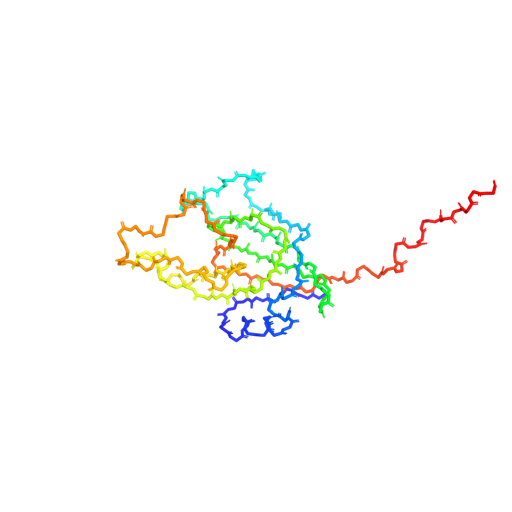-0.151 4.240 -6.572 1.00 86.19 106 SER A O 1
ATOM 858 N N . LEU A 1 107 ? 1.786 5.392 -6.490 1.00 73.75 107 LEU A N 1
ATOM 859 C CA . LEU A 1 107 ? 1.191 6.743 -6.613 1.00 73.75 107 LEU A CA 1
ATOM 860 C C . LEU A 1 107 ? 1.052 7.225 -8.064 1.00 73.75 107 LEU A C 1
ATOM 862 O O . LEU A 1 107 ? 0.885 8.407 -8.324 1.00 73.75 107 LEU A O 1
ATOM 866 N N . ASN A 1 108 ? 1.228 6.332 -9.030 1.00 65.31 108 ASN A N 1
ATOM 867 C CA . ASN A 1 108 ? 1.128 6.673 -10.438 1.00 65.31 108 ASN A CA 1
ATOM 868 C C . ASN A 1 108 ? 0.484 5.492 -11.159 1.00 65.31 108 ASN A C 1
ATOM 870 O O . ASN A 1 108 ? 0.983 4.362 -11.065 1.00 65.31 108 ASN A O 1
ATOM 874 N N . GLU A 1 109 ? -0.600 5.741 -11.898 1.00 54.03 109 GLU A N 1
ATOM 875 C CA . GLU A 1 109 ? -1.206 4.750 -12.796 1.00 54.03 109 GLU A CA 1
ATOM 876 C C . GLU A 1 109 ? -0.196 4.208 -13.819 1.00 54.03 109 GLU A C 1
ATOM 878 O O . GLU A 1 109 ? -0.304 3.053 -14.243 1.00 54.03 109 GLU A O 1
ATOM 883 N N . SER A 1 110 ? 0.805 5.025 -14.166 1.00 51.50 110 SER A N 1
ATOM 884 C CA . SER A 1 110 ? 1.871 4.721 -15.126 1.00 51.50 110 SER A CA 1
ATOM 885 C C . SER A 1 110 ? 2.987 3.851 -14.548 1.00 51.50 110 SER A C 1
ATOM 887 O O . SER A 1 110 ? 3.866 3.432 -15.303 1.00 51.50 110 SER A O 1
ATOM 889 N N . PHE A 1 111 ? 2.980 3.570 -13.237 1.00 60.12 111 PHE A N 1
ATOM 890 C CA . PHE A 1 111 ? 3.916 2.622 -12.640 1.00 60.12 111 PHE A CA 1
ATOM 891 C C . PHE A 1 111 ? 3.544 1.197 -13.074 1.00 60.12 111 PHE A C 1
ATOM 893 O O . PHE A 1 111 ? 2.853 0.447 -12.382 1.00 60.12 111 PHE A O 1
ATOM 900 N N . ASP A 1 112 ? 4.001 0.842 -14.271 1.00 57.50 112 ASP A N 1
ATOM 901 C CA . ASP A 1 112 ? 3.964 -0.498 -14.839 1.00 57.50 112 ASP A CA 1
ATOM 902 C C . ASP A 1 112 ? 5.411 -0.952 -15.066 1.00 57.50 112 ASP A C 1
ATOM 904 O O . ASP A 1 112 ? 5.934 -0.845 -16.181 1.00 57.50 112 ASP A O 1
ATOM 908 N N . PRO A 1 113 ? 6.118 -1.366 -13.995 1.00 55.72 113 PRO A N 1
ATOM 909 C CA . PRO A 1 113 ? 7.500 -1.804 -14.109 1.00 55.72 113 PRO A CA 1
ATOM 910 C C . PRO A 1 113 ? 7.604 -2.880 -15.196 1.00 55.72 113 PRO A C 1
ATOM 912 O O . PRO A 1 113 ? 6.859 -3.869 -15.155 1.00 55.72 113 PRO A O 1
ATOM 915 N N . PRO A 1 114 ? 8.463 -2.677 -16.211 1.00 48.62 114 PRO A N 1
ATOM 916 C CA . PRO A 1 114 ? 8.272 -3.337 -17.480 1.00 48.62 114 PRO A CA 1
ATOM 917 C C . PRO A 1 114 ? 8.466 -4.845 -17.378 1.00 48.62 114 PRO A C 1
ATOM 919 O O . PRO A 1 114 ? 9.357 -5.382 -16.713 1.00 48.62 114 PRO A O 1
ATOM 922 N N . TYR A 1 115 ? 7.580 -5.505 -18.115 1.00 50.41 115 TYR A N 1
ATOM 923 C CA . TYR A 1 115 ? 7.576 -6.918 -18.411 1.00 50.41 115 TYR A CA 1
ATOM 924 C C . TYR A 1 115 ? 8.960 -7.412 -18.847 1.00 50.41 115 TYR A C 1
ATOM 926 O O . TYR A 1 115 ? 9.749 -6.710 -19.475 1.00 50.41 115 TYR A O 1
ATOM 934 N N . ARG A 1 116 ? 9.160 -8.704 -18.609 1.00 40.94 116 ARG A N 1
ATOM 935 C CA . ARG A 1 116 ? 10.224 -9.637 -19.018 1.00 40.94 116 ARG A CA 1
ATOM 936 C C . ARG A 1 116 ? 10.703 -9.596 -20.495 1.00 40.94 116 ARG A C 1
ATOM 938 O O . ARG A 1 116 ? 11.310 -10.567 -20.943 1.00 40.94 116 ARG A O 1
ATOM 945 N N . ARG A 1 117 ? 10.404 -8.550 -21.275 1.00 40.91 117 ARG A N 1
ATOM 946 C CA . ARG A 1 117 ? 10.802 -8.329 -22.678 1.00 40.91 117 ARG A CA 1
ATOM 947 C C . ARG A 1 117 ? 11.376 -6.940 -22.987 1.00 40.91 117 ARG A C 1
ATOM 949 O O . ARG A 1 117 ? 11.737 -6.728 -24.139 1.00 40.91 117 ARG A O 1
ATOM 956 N N . SER A 1 118 ? 11.475 -6.011 -22.039 1.00 44.84 118 SER A N 1
ATOM 957 C CA . SER A 1 118 ? 12.372 -4.862 -22.220 1.00 44.84 118 SER A CA 1
ATOM 958 C C . SER A 1 118 ? 13.803 -5.287 -21.900 1.00 44.84 118 SER A C 1
ATOM 960 O O . SER A 1 118 ? 14.020 -6.129 -21.028 1.00 44.84 118 SER A O 1
ATOM 962 N N . ASP A 1 119 ? 14.787 -4.675 -22.557 1.00 46.28 119 ASP A N 1
ATOM 963 C CA . ASP A 1 119 ? 16.226 -4.949 -22.384 1.00 46.28 119 ASP A CA 1
ATOM 964 C C . ASP A 1 119 ? 16.759 -4.711 -20.952 1.00 46.28 119 ASP A C 1
ATOM 966 O O . ASP A 1 119 ? 17.944 -4.899 -20.677 1.00 46.28 119 ASP A O 1
ATOM 970 N N . LYS A 1 120 ? 15.883 -4.325 -20.016 1.00 49.53 120 LYS A N 1
ATOM 971 C CA . LYS A 1 120 ? 16.143 -4.238 -18.582 1.00 49.53 120 LYS A CA 1
ATOM 972 C C . LYS A 1 120 ? 14.959 -4.807 -17.787 1.00 49.53 120 LYS A C 1
ATOM 974 O O . LYS A 1 120 ? 13.868 -4.241 -17.882 1.00 49.53 120 LYS A O 1
ATOM 979 N N . PRO A 1 121 ? 15.140 -5.900 -17.021 1.00 54.09 121 PRO A N 1
ATOM 980 C CA . PRO A 1 121 ? 14.154 -6.333 -16.035 1.00 54.09 121 PRO A CA 1
ATOM 981 C C . PRO A 1 121 ? 14.000 -5.263 -14.948 1.00 54.09 121 PRO A C 1
ATOM 983 O O . PRO A 1 121 ? 14.982 -4.608 -14.600 1.00 54.09 121 PRO A O 1
ATOM 986 N N . PHE A 1 122 ? 12.791 -5.107 -14.400 1.00 56.75 122 PHE A N 1
ATOM 987 C CA . PHE A 1 122 ? 12.566 -4.252 -13.235 1.00 56.75 122 PHE A CA 1
ATOM 988 C C . PHE A 1 122 ? 13.502 -4.667 -12.101 1.00 56.75 122 PHE A C 1
ATOM 990 O O . PHE A 1 122 ? 13.395 -5.761 -11.544 1.00 56.75 122 PHE A O 1
ATOM 997 N N . SER A 1 123 ? 14.459 -3.797 -11.804 1.00 57.38 123 SER A N 1
ATOM 998 C CA . SER A 1 123 ? 15.416 -4.012 -10.738 1.00 57.38 123 SER A CA 1
ATOM 999 C C . SER A 1 123 ? 14.901 -3.323 -9.494 1.00 57.38 123 SER A C 1
ATOM 1001 O O . SER A 1 123 ? 14.763 -2.101 -9.476 1.00 57.38 123 SER A O 1
ATOM 1003 N N . LEU A 1 124 ? 14.697 -4.092 -8.426 1.00 56.72 124 LEU A N 1
ATOM 1004 C CA . LEU A 1 124 ? 14.451 -3.515 -7.112 1.00 56.72 124 LEU A CA 1
ATOM 1005 C C . LEU A 1 124 ? 15.601 -2.620 -6.661 1.00 56.72 124 LEU A C 1
ATOM 1007 O O . LEU A 1 124 ? 15.341 -1.787 -5.817 1.00 56.72 124 LEU A O 1
ATOM 1011 N N . ALA A 1 125 ? 16.815 -2.773 -7.217 1.00 50.97 125 ALA A N 1
ATOM 1012 C CA . ALA A 1 125 ? 18.003 -1.972 -6.910 1.00 50.97 125 ALA A CA 1
ATOM 1013 C C . ALA A 1 125 ? 18.037 -0.594 -7.603 1.00 50.97 125 ALA A C 1
ATOM 1015 O O . ALA A 1 125 ? 18.942 0.199 -7.352 1.00 50.97 125 ALA A O 1
ATOM 1016 N N . GLU A 1 126 ? 17.089 -0.307 -8.497 1.00 53.12 126 GLU A N 1
ATOM 1017 C CA . GLU A 1 126 ? 16.943 1.007 -9.123 1.00 53.12 126 GLU A CA 1
ATOM 1018 C C . GLU A 1 126 ? 15.905 1.839 -8.342 1.00 53.12 126 GLU A C 1
ATOM 1020 O O . GLU A 1 126 ? 14.932 1.310 -7.795 1.00 53.12 126 GLU A O 1
ATOM 1025 N N . LYS A 1 127 ? 16.136 3.153 -8.224 1.00 54.62 127 LYS A N 1
ATOM 1026 C CA . LYS A 1 127 ? 15.185 4.060 -7.571 1.00 54.62 127 LYS A CA 1
ATOM 1027 C C . LYS A 1 127 ? 14.046 4.338 -8.547 1.00 54.62 127 LYS A C 1
ATOM 1029 O O . LYS A 1 127 ? 14.276 4.959 -9.581 1.00 54.62 127 LYS A O 1
ATOM 1034 N N . HIS A 1 128 ? 12.846 3.886 -8.207 1.00 60.84 128 HIS A N 1
ATOM 1035 C CA . HIS A 1 128 ? 11.651 4.093 -9.017 1.00 60.84 128 HIS A CA 1
ATOM 1036 C C . HIS A 1 128 ? 10.706 5.106 -8.367 1.00 60.84 128 HIS A C 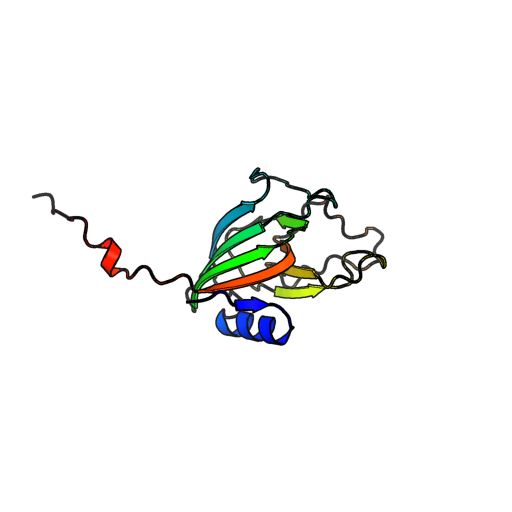1
ATOM 1038 O O . HIS A 1 128 ? 10.963 5.591 -7.254 1.00 60.84 128 HIS A O 1
ATOM 1044 N N . ASP A 1 129 ? 9.628 5.427 -9.083 1.00 66.31 129 ASP A N 1
ATOM 1045 C CA . ASP A 1 129 ? 8.483 6.177 -8.567 1.00 66.31 129 ASP A CA 1
ATOM 1046 C C . ASP A 1 129 ? 7.959 5.559 -7.268 1.00 66.31 129 ASP A C 1
ATOM 1048 O O . ASP A 1 129 ? 8.149 4.371 -6.992 1.00 66.31 129 ASP A O 1
ATOM 1052 N N . THR A 1 130 ? 7.294 6.386 -6.466 1.00 74.12 130 THR A N 1
ATOM 1053 C CA . THR A 1 130 ? 6.733 5.998 -5.176 1.00 74.12 130 THR A CA 1
ATOM 1054 C C . THR A 1 130 ? 5.901 4.715 -5.256 1.00 74.12 130 THR A C 1
ATOM 1056 O O . THR A 1 130 ? 4.842 4.683 -5.891 1.00 74.12 130 THR A O 1
ATOM 1059 N N . ALA A 1 131 ? 6.354 3.674 -4.552 1.00 82.69 131 ALA A N 1
ATOM 1060 C CA . ALA A 1 131 ? 5.690 2.380 -4.525 1.00 82.69 131 ALA A CA 1
ATOM 1061 C C . ALA A 1 131 ? 5.987 1.575 -3.251 1.00 82.69 131 ALA A C 1
ATOM 1063 O O . ALA A 1 131 ? 7.067 1.666 -2.662 1.00 82.69 131 ALA A O 1
ATOM 1064 N N . VAL A 1 132 ? 5.038 0.714 -2.882 1.00 86.38 132 VAL A N 1
ATOM 1065 C CA . VAL A 1 132 ? 5.179 -0.345 -1.875 1.00 86.38 132 VAL A CA 1
ATOM 1066 C C . VAL A 1 132 ? 4.929 -1.687 -2.555 1.00 86.38 132 VAL A C 1
ATOM 1068 O O . VAL A 1 132 ? 3.897 -1.862 -3.200 1.00 86.38 132 VAL A O 1
ATOM 1071 N N . ILE A 1 133 ? 5.835 -2.650 -2.381 1.00 85.62 133 ILE A N 1
ATOM 1072 C CA . ILE A 1 133 ? 5.654 -4.038 -2.830 1.00 85.62 133 ILE A CA 1
ATOM 1073 C C . ILE A 1 133 ? 5.758 -4.953 -1.612 1.00 85.62 133 ILE A C 1
ATOM 1075 O O . ILE A 1 133 ? 6.792 -4.996 -0.938 1.00 85.62 133 ILE A O 1
ATOM 1079 N N . ALA A 1 134 ? 4.693 -5.702 -1.337 1.00 87.62 134 ALA A N 1
ATOM 1080 C CA . ALA A 1 134 ? 4.564 -6.547 -0.153 1.00 87.62 134 ALA A CA 1
ATOM 1081 C C . ALA A 1 134 ? 3.857 -7.871 -0.475 1.00 87.62 134 ALA A C 1
ATOM 1083 O O . ALA A 1 134 ? 3.251 -8.020 -1.534 1.00 87.62 134 ALA A O 1
ATOM 1084 N N . GLN A 1 135 ? 3.920 -8.850 0.433 1.00 86.62 135 GLN A N 1
ATOM 1085 C CA . GLN A 1 135 ? 3.157 -10.099 0.262 1.00 86.62 135 GLN A CA 1
ATOM 1086 C C . GLN A 1 135 ? 1.695 -9.951 0.683 1.00 86.62 135 GLN A C 1
ATOM 1088 O O . GLN A 1 135 ? 0.848 -10.699 0.208 1.00 86.62 135 GLN A O 1
ATOM 1093 N N . GLY A 1 136 ? 1.390 -8.982 1.543 1.00 88.62 136 GLY A N 1
ATOM 1094 C CA . GLY A 1 136 ? 0.016 -8.650 1.869 1.00 88.62 136 GLY A CA 1
ATOM 1095 C C . GLY A 1 136 ? -0.102 -7.402 2.724 1.00 88.62 136 GLY A C 1
ATOM 1096 O O . GLY A 1 136 ? 0.887 -6.731 3.042 1.00 88.62 136 GLY A O 1
ATOM 1097 N N . MET A 1 137 ? -1.348 -7.066 3.039 1.00 93.75 137 MET A N 1
ATOM 1098 C CA . MET A 1 137 ? -1.701 -5.799 3.658 1.00 93.75 137 MET A CA 1
ATOM 1099 C C . MET A 1 137 ? -2.966 -5.917 4.496 1.00 93.75 137 MET A C 1
ATOM 1101 O O . MET A 1 137 ? -3.917 -6.619 4.143 1.00 93.75 137 MET A O 1
ATOM 1105 N N . LYS A 1 138 ? -2.984 -5.155 5.587 1.00 94.25 138 LYS A N 1
ATOM 1106 C CA . LYS A 1 138 ? -4.176 -4.852 6.372 1.00 94.25 138 LYS A CA 1
ATOM 1107 C C . LYS A 1 138 ? -4.437 -3.357 6.365 1.00 94.25 138 LYS A C 1
ATOM 1109 O O . LYS A 1 138 ? -3.509 -2.573 6.209 1.00 94.25 138 LYS A O 1
ATOM 1114 N N . TRP A 1 139 ? -5.680 -2.953 6.563 1.00 94.44 139 TRP A N 1
ATOM 1115 C CA . TRP A 1 139 ? -6.042 -1.548 6.667 1.00 94.44 139 TRP A CA 1
ATOM 1116 C C . TRP A 1 139 ? -7.144 -1.312 7.694 1.00 94.44 139 TRP A C 1
ATOM 1118 O O . TRP A 1 139 ? -7.929 -2.210 8.012 1.00 94.44 139 TRP A O 1
ATOM 1128 N N . ARG A 1 140 ? -7.210 -0.094 8.222 1.00 93.06 140 ARG A N 1
ATOM 1129 C CA . ARG A 1 140 ? -8.331 0.388 9.034 1.00 93.06 140 ARG A CA 1
ATOM 1130 C C . ARG A 1 140 ? -8.404 1.906 8.970 1.00 93.06 140 ARG A C 1
ATOM 1132 O O . ARG A 1 140 ? -7.386 2.559 8.765 1.00 93.06 140 ARG A O 1
ATOM 1139 N N . PHE A 1 141 ? -9.585 2.458 9.216 1.00 91.00 141 PHE A N 1
ATOM 1140 C CA . PHE A 1 141 ? -9.691 3.868 9.576 1.00 91.00 141 PHE A CA 1
ATOM 1141 C C . PHE A 1 141 ? -9.027 4.071 10.937 1.00 91.00 141 PHE A C 1
ATOM 1143 O O . PHE A 1 141 ? -9.247 3.274 11.862 1.00 91.00 141 PHE A O 1
ATOM 1150 N N . ALA A 1 142 ? -8.192 5.100 11.051 1.00 84.06 142 ALA A N 1
ATOM 1151 C CA . ALA A 1 142 ? -7.726 5.540 12.350 1.00 84.06 142 ALA A CA 1
ATOM 1152 C C . ALA A 1 142 ? -8.958 5.963 13.155 1.00 84.06 142 ALA A C 1
ATOM 1154 O O . ALA A 1 142 ? -9.897 6.556 12.624 1.00 84.06 142 ALA A O 1
ATOM 1155 N N . VAL A 1 143 ? -8.993 5.600 14.435 1.00 70.88 143 VAL A N 1
ATOM 1156 C CA . VAL A 1 143 ? -10.054 6.096 15.312 1.00 70.88 143 VAL A CA 1
ATOM 1157 C C . VAL A 1 143 ? -9.891 7.608 15.344 1.00 70.88 143 VAL A C 1
ATOM 1159 O O . VAL A 1 143 ? -8.807 8.068 15.705 1.00 70.88 143 VAL A O 1
ATOM 1162 N N . GLU A 1 144 ? -10.928 8.353 14.945 1.00 55.19 144 GLU A N 1
ATOM 1163 C CA . GLU A 1 144 ? -10.976 9.796 15.161 1.00 55.19 144 GLU A CA 1
ATOM 1164 C C . GLU A 1 144 ? -10.598 10.028 16.624 1.00 55.19 144 GLU A C 1
ATOM 1166 O O . GLU A 1 144 ? -11.340 9.659 17.538 1.00 55.19 144 GLU A O 1
ATOM 1171 N N . LYS A 1 145 ? -9.414 10.599 16.872 1.00 47.28 145 LYS A N 1
ATOM 1172 C CA . LYS A 1 145 ? -9.267 11.385 18.087 1.00 47.28 145 LYS A CA 1
ATOM 1173 C C . LYS A 1 145 ? -10.291 12.480 17.895 1.00 47.28 145 LYS A C 1
ATOM 1175 O O . LYS A 1 145 ? -10.131 13.291 16.986 1.00 47.28 145 LYS A O 1
ATOM 1180 N N . SER A 1 146 ? -11.380 12.410 18.651 1.00 39.00 146 SER A N 1
ATOM 1181 C CA . SER A 1 146 ? -12.373 13.467 18.637 1.00 39.00 146 SER A CA 1
ATOM 1182 C C . SER A 1 146 ? -11.609 14.783 18.781 1.00 39.00 146 SER A C 1
ATOM 1184 O O . SER A 1 146 ? -10.745 14.896 19.651 1.00 39.00 146 SER A O 1
ATOM 1186 N N . GLU A 1 147 ? -11.859 15.770 17.922 1.00 43.31 147 GLU A N 1
ATOM 1187 C CA . GLU A 1 147 ? -11.253 17.103 18.081 1.00 43.31 147 GLU A CA 1
ATOM 1188 C C . GLU A 1 147 ? -11.578 17.708 19.466 1.00 43.31 147 GLU A C 1
ATOM 1190 O O . GLU A 1 147 ? -10.931 18.649 19.918 1.00 43.31 147 GLU A O 1
ATOM 1195 N N . SER A 1 148 ? -12.538 17.110 20.180 1.00 44.47 148 SER A N 1
ATOM 1196 C CA . SER A 1 148 ? -12.870 17.342 21.583 1.00 44.47 148 SER A CA 1
ATOM 1197 C C . SER A 1 148 ? -11.751 16.964 22.566 1.00 44.47 148 SER A C 1
ATOM 1199 O O . SER A 1 148 ? -11.608 17.638 23.577 1.00 44.47 148 SER A O 1
ATOM 1201 N N . ASP A 1 149 ? -10.916 15.960 22.275 1.00 41.22 149 ASP A N 1
ATOM 1202 C CA . ASP A 1 149 ? -9.805 15.548 23.156 1.00 41.22 149 ASP A CA 1
ATOM 1203 C C . ASP A 1 149 ? -8.578 16.474 23.048 1.00 41.22 149 ASP A C 1
ATOM 1205 O O . ASP A 1 149 ? -7.625 16.356 23.821 1.00 41.22 149 ASP A O 1
ATOM 1209 N N . CYS A 1 150 ? -8.565 17.398 22.080 1.00 43.94 150 CYS A N 1
ATOM 1210 C CA . CYS A 1 150 ? -7.472 18.353 21.878 1.00 43.94 150 CYS A CA 1
ATOM 1211 C C . CYS A 1 150 ? -7.758 19.752 22.447 1.00 43.94 150 CYS A C 1
ATOM 1213 O O . CYS A 1 150 ? -6.874 20.606 22.392 1.00 43.94 150 CYS A O 1
ATOM 1215 N N . LEU A 1 151 ? -8.949 19.995 23.010 1.00 44.62 151 LEU A N 1
ATOM 1216 C CA . LEU A 1 151 ? -9.343 21.300 23.561 1.00 44.62 151 LEU A CA 1
ATOM 1217 C C . LEU A 1 151 ? -9.354 21.376 25.099 1.00 44.62 151 LEU A C 1
ATOM 1219 O O . LEU A 1 151 ? -9.650 22.438 25.640 1.00 44.62 151 LEU A O 1
ATOM 1223 N N . ASP A 1 152 ? -8.943 20.321 25.806 1.00 46.59 152 ASP A N 1
ATOM 1224 C CA . ASP A 1 152 ? -8.916 20.301 27.281 1.00 46.59 152 ASP A CA 1
ATOM 1225 C C . ASP A 1 152 ? -7.585 20.760 27.912 1.00 46.59 152 ASP A C 1
ATOM 1227 O O . ASP A 1 152 ? -7.383 20.645 29.122 1.00 46.59 152 ASP A O 1
ATOM 1231 N N . HIS A 1 153 ? -6.677 21.353 27.133 1.00 45.25 153 HIS A N 1
ATOM 1232 C CA . HIS A 1 153 ? -5.547 22.096 27.694 1.00 45.25 153 HIS A CA 1
ATOM 1233 C C . HIS A 1 153 ? -5.729 23.598 27.500 1.00 45.25 153 HIS A C 1
ATOM 1235 O O . HIS A 1 153 ? -5.273 24.182 26.523 1.00 45.25 153 HIS A O 1
ATOM 1241 N N . GLU A 1 154 ? -6.437 24.177 28.475 1.00 46.94 154 GLU A N 1
ATOM 1242 C CA . GLU A 1 154 ? -6.306 25.547 28.985 1.00 46.94 154 GLU A CA 1
ATOM 1243 C C . GLU A 1 154 ? -5.663 26.545 28.011 1.00 46.94 154 GLU A C 1
ATOM 1245 O O . GLU A 1 154 ? -4.516 26.966 28.165 1.00 46.94 154 GLU A O 1
ATOM 1250 N N . TYR A 1 155 ? -6.448 27.016 27.042 1.00 41.97 155 TYR A N 1
ATOM 1251 C CA . TYR A 1 155 ? -6.183 28.317 26.444 1.00 41.97 155 TYR A CA 1
ATOM 1252 C C . TYR A 1 155 ? -6.591 29.382 27.470 1.00 41.97 155 TYR A C 1
ATOM 1254 O O . TYR A 1 155 ? -7.715 29.877 27.467 1.00 41.97 155 TYR A O 1
ATOM 1262 N N . ALA A 1 156 ? -5.693 29.701 28.403 1.00 42.53 156 ALA A N 1
ATOM 1263 C CA . ALA A 1 156 ? -5.809 30.920 29.190 1.00 42.53 156 ALA A CA 1
ATOM 1264 C C . ALA A 1 156 ? -5.455 32.097 28.262 1.00 42.53 156 ALA A C 1
ATOM 1266 O O . ALA A 1 156 ? -4.300 32.199 27.835 1.00 42.53 156 ALA A O 1
ATOM 1267 N N . PRO A 1 157 ? -6.407 32.974 27.887 1.00 42.22 157 PRO A N 1
ATOM 1268 C CA . PRO A 1 157 ? -6.058 34.175 27.148 1.00 42.22 157 PRO A CA 1
ATOM 1269 C C . PRO A 1 157 ? -5.178 35.043 28.049 1.00 42.22 157 PRO A C 1
ATOM 1271 O O . PRO A 1 157 ? -5.583 35.424 29.147 1.00 42.22 157 PRO A O 1
ATOM 1274 N N . PHE A 1 158 ? -3.963 35.338 27.590 1.00 43.81 158 PHE A N 1
ATOM 1275 C CA . PHE A 1 158 ? -3.127 36.364 28.199 1.00 43.81 158 PHE A CA 1
ATOM 1276 C C . PHE A 1 158 ? -3.890 37.696 28.148 1.00 43.81 158 PHE A C 1
ATOM 1278 O O . PHE A 1 158 ? -4.123 38.232 27.063 1.00 43.81 158 PHE A O 1
ATOM 1285 N N . THR A 1 159 ? -4.321 38.185 29.312 1.00 53.66 159 THR A N 1
ATOM 1286 C CA . THR A 1 159 ? -4.763 39.572 29.530 1.00 53.66 159 THR A CA 1
ATOM 1287 C C . THR A 1 159 ? -3.574 40.495 29.705 1.00 53.66 159 THR A C 1
ATOM 1289 O O . THR A 1 159 ? -2.651 40.083 30.447 1.00 53.66 159 THR A O 1
#